Protein AF-A0A1G6HYA5-F1 (afdb_monomer_lite)

Structure (mmCIF, N/CA/C/O backbone):
data_AF-A0A1G6HYA5-F1
#
_entry.id   AF-A0A1G6HYA5-F1
#
loop_
_atom_site.group_PDB
_atom_site.id
_atom_site.type_symbol
_atom_site.label_atom_id
_atom_site.label_alt_id
_atom_site.label_comp_id
_atom_site.label_asym_id
_atom_site.label_entity_id
_atom_site.label_seq_id
_atom_site.pdbx_PDB_ins_code
_atom_site.Cartn_x
_atom_site.Cartn_y
_atom_site.Cartn_z
_atom_site.occupancy
_atom_site.B_iso_or_equiv
_atom_site.auth_seq_id
_atom_site.auth_comp_id
_atom_site.auth_asym_id
_atom_site.auth_atom_id
_atom_site.pdbx_PDB_model_num
ATOM 1 N N . MET A 1 1 ? 18.788 -19.683 -6.455 1.00 78.06 1 MET A N 1
ATOM 2 C CA . MET A 1 1 ? 17.896 -18.809 -5.662 1.00 78.06 1 MET A CA 1
ATOM 3 C C . MET A 1 1 ? 17.596 -17.574 -6.495 1.00 78.06 1 MET A C 1
ATOM 5 O O . MET A 1 1 ? 18.552 -17.006 -7.013 1.00 78.06 1 MET A O 1
ATOM 9 N N . PRO A 1 2 ? 16.329 -17.187 -6.705 1.00 79.69 2 PRO A N 1
ATOM 10 C CA . PRO A 1 2 ? 16.014 -15.976 -7.457 1.00 79.69 2 PRO A CA 1
ATOM 11 C C . PRO A 1 2 ? 16.535 -14.760 -6.684 1.00 79.69 2 PRO A C 1
ATOM 13 O O . PRO A 1 2 ? 16.184 -14.564 -5.523 1.00 79.69 2 PRO A O 1
ATOM 16 N N . GLY A 1 3 ? 17.423 -13.978 -7.295 1.00 89.31 3 GLY A N 1
ATOM 17 C CA . GLY A 1 3 ? 17.947 -12.756 -6.683 1.00 89.31 3 GLY A CA 1
ATOM 18 C C . GLY A 1 3 ? 16.928 -11.608 -6.723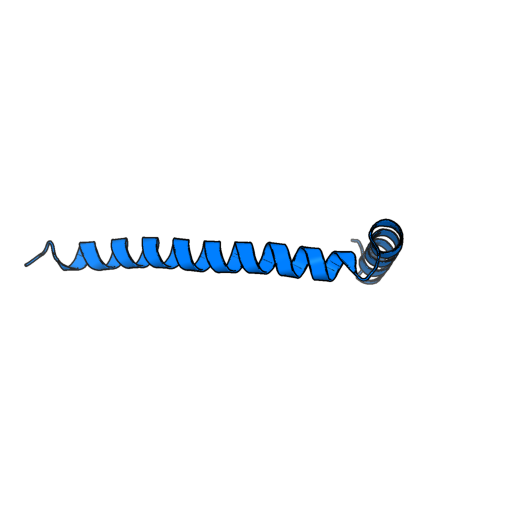 1.00 89.31 3 GLY A C 1
ATOM 19 O O . GLY A 1 3 ? 15.977 -11.671 -7.508 1.00 89.31 3 GLY A O 1
ATOM 20 N N . PRO A 1 4 ? 17.140 -10.517 -5.963 1.00 91.12 4 PRO A N 1
ATOM 21 C CA . PRO A 1 4 ? 16.241 -9.354 -5.929 1.00 91.12 4 PRO A CA 1
ATOM 22 C C . PRO A 1 4 ? 15.905 -8.788 -7.320 1.00 91.12 4 PRO A C 1
ATOM 24 O O . PRO A 1 4 ? 14.774 -8.382 -7.573 1.00 91.12 4 PRO A O 1
ATOM 27 N N . MET A 1 5 ? 16.858 -8.850 -8.258 1.00 92.50 5 MET A N 1
ATOM 28 C CA . MET A 1 5 ? 16.663 -8.451 -9.659 1.00 92.50 5 MET A CA 1
ATOM 29 C C . MET A 1 5 ? 15.567 -9.244 -10.381 1.00 92.50 5 MET A C 1
ATOM 31 O O . MET A 1 5 ? 14.830 -8.680 -11.185 1.00 92.50 5 MET A O 1
ATOM 35 N N . SER A 1 6 ? 15.417 -10.538 -10.087 1.00 90.56 6 SER A N 1
ATOM 36 C CA . SER A 1 6 ? 14.388 -11.367 -10.727 1.00 90.56 6 SER A CA 1
ATOM 37 C C . SER A 1 6 ? 12.972 -10.956 -10.310 1.00 90.56 6 SER A C 1
ATOM 39 O O . SER A 1 6 ? 12.078 -10.902 -11.151 1.00 90.56 6 SER A O 1
ATOM 41 N N . LEU A 1 7 ? 12.779 -10.567 -9.045 1.00 92.75 7 LEU A N 1
ATOM 42 C CA . LEU A 1 7 ? 11.496 -10.062 -8.549 1.00 92.75 7 LEU A CA 1
ATOM 43 C C . LEU A 1 7 ? 11.118 -8.725 -9.191 1.00 92.75 7 LEU A C 1
ATOM 45 O O . LEU A 1 7 ? 9.949 -8.513 -9.501 1.00 92.75 7 LEU A O 1
ATOM 49 N N . ILE A 1 8 ? 12.094 -7.847 -9.442 1.00 94.00 8 ILE A N 1
ATOM 50 C CA . ILE A 1 8 ? 11.868 -6.563 -10.125 1.00 94.00 8 ILE A CA 1
ATOM 51 C C . ILE A 1 8 ? 11.362 -6.786 -11.555 1.00 94.00 8 ILE A C 1
ATOM 53 O O . ILE A 1 8 ? 10.416 -6.125 -11.981 1.00 94.00 8 ILE A O 1
ATOM 57 N N . ILE A 1 9 ? 11.944 -7.744 -12.282 1.00 94.88 9 ILE A N 1
ATOM 58 C CA . ILE A 1 9 ? 11.507 -8.089 -13.644 1.00 94.88 9 ILE A CA 1
ATOM 59 C C . ILE A 1 9 ? 10.071 -8.627 -13.629 1.00 94.88 9 ILE A C 1
ATOM 61 O O . ILE A 1 9 ? 9.243 -8.196 -14.431 1.00 94.88 9 ILE A O 1
ATOM 65 N N . ILE A 1 10 ? 9.746 -9.520 -12.690 1.00 93.62 10 ILE A N 1
ATOM 66 C CA . ILE A 1 10 ? 8.383 -10.053 -12.537 1.00 93.62 10 ILE A CA 1
ATOM 67 C C . ILE A 1 10 ? 7.399 -8.922 -12.211 1.00 93.62 10 ILE A C 1
ATOM 69 O O . ILE A 1 10 ? 6.327 -8.849 -12.812 1.00 93.62 10 ILE A O 1
ATOM 73 N N . A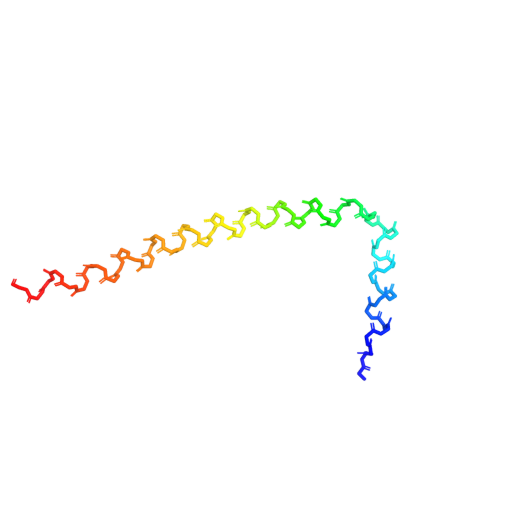LA A 1 11 ? 7.770 -8.012 -11.306 1.00 93.31 11 ALA A N 1
ATOM 74 C CA . ALA A 1 11 ? 6.948 -6.863 -10.947 1.00 93.31 11 ALA A CA 1
ATOM 75 C C . ALA A 1 11 ? 6.702 -5.934 -12.145 1.00 93.31 11 ALA A C 1
ATOM 77 O O . ALA A 1 11 ? 5.577 -5.474 -12.316 1.00 93.31 11 ALA A O 1
ATOM 78 N N . LEU A 1 12 ? 7.708 -5.704 -12.996 1.00 95.19 12 LEU A N 1
ATOM 79 C CA . LEU A 1 12 ? 7.575 -4.931 -14.237 1.00 95.19 12 LEU A CA 1
ATOM 80 C C . LEU A 1 12 ? 6.594 -5.578 -15.219 1.00 95.19 12 LEU A C 1
ATOM 82 O O . LEU A 1 12 ? 5.704 -4.897 -15.725 1.00 95.19 12 LEU A O 1
ATOM 86 N N . VAL A 1 13 ? 6.707 -6.888 -15.455 1.00 95.44 13 VAL A N 1
ATOM 87 C CA . VAL A 1 13 ? 5.776 -7.620 -16.334 1.00 95.44 13 VAL A CA 1
ATOM 88 C C . VAL A 1 13 ? 4.353 -7.583 -15.772 1.00 95.44 13 VAL A C 1
ATOM 90 O O . VAL A 1 13 ? 3.404 -7.297 -16.502 1.00 95.44 13 VAL A O 1
ATOM 93 N N . ALA A 1 14 ? 4.192 -7.795 -14.465 1.00 94.50 14 ALA A N 1
ATOM 94 C CA . ALA A 1 14 ? 2.899 -7.669 -13.800 1.00 94.50 14 ALA A CA 1
ATOM 95 C C . ALA A 1 14 ? 2.337 -6.240 -13.921 1.00 94.50 14 ALA A C 1
ATOM 97 O O . ALA A 1 14 ? 1.145 -6.072 -14.176 1.00 94.50 14 ALA A O 1
ATOM 98 N N . LEU A 1 15 ? 3.183 -5.211 -13.806 1.00 94.56 15 LEU A N 1
ATOM 99 C CA . LEU A 1 15 ? 2.798 -3.812 -14.005 1.00 94.56 15 LEU A CA 1
ATOM 100 C C . LEU A 1 15 ? 2.311 -3.532 -15.426 1.00 94.56 15 LEU A C 1
ATOM 102 O O . LEU A 1 15 ? 1.427 -2.702 -15.590 1.00 94.56 15 LEU A O 1
ATOM 106 N N . LEU A 1 16 ? 2.876 -4.181 -16.444 1.00 95.06 16 LEU A N 1
ATOM 107 C CA . LEU A 1 16 ? 2.431 -4.013 -17.831 1.00 95.06 16 LEU A CA 1
ATOM 108 C C . LEU A 1 16 ? 1.048 -4.634 -18.065 1.00 95.06 16 LEU A C 1
ATOM 110 O O . LEU A 1 16 ? 0.233 -4.048 -18.771 1.00 95.06 16 LEU A O 1
ATOM 114 N N . ILE A 1 17 ? 0.766 -5.784 -17.447 1.00 94.75 17 ILE A N 1
ATOM 115 C CA . ILE A 1 17 ? -0.527 -6.476 -17.575 1.00 94.75 17 ILE A CA 1
ATOM 116 C C . ILE A 1 17 ? -1.612 -5.780 -16.744 1.00 94.75 17 ILE A C 1
ATOM 118 O O . ILE A 1 17 ? -2.706 -5.500 -17.233 1.00 94.75 17 ILE A O 1
ATOM 122 N N . PHE A 1 18 ? -1.328 -5.508 -15.470 1.00 92.75 18 PHE A N 1
ATOM 123 C CA . PHE A 1 18 ? -2.306 -4.950 -14.539 1.00 92.75 18 PHE A CA 1
ATOM 124 C C . PHE A 1 18 ? -2.340 -3.418 -14.556 1.00 92.75 18 PHE A C 1
ATOM 126 O O . PHE A 1 18 ? -3.377 -2.828 -14.263 1.00 92.75 18 PHE A O 1
ATOM 133 N N . GLY A 1 19 ? -1.242 -2.757 -14.911 1.00 92.69 19 GLY A N 1
ATOM 134 C CA . GLY A 1 19 ? -1.072 -1.308 -14.827 1.00 92.69 19 GLY A CA 1
ATOM 135 C C . GLY A 1 19 ? -0.563 -0.847 -13.449 1.00 92.69 19 GLY A C 1
ATOM 136 O O . GLY A 1 19 ? -1.029 -1.346 -12.417 1.00 92.69 19 GLY A O 1
ATOM 137 N N . PRO A 1 20 ? 0.324 0.170 -13.388 1.00 91.56 20 PRO A N 1
ATOM 138 C CA . PRO A 1 20 ? 0.869 0.701 -12.130 1.00 91.56 20 PRO A CA 1
ATOM 139 C C . PRO A 1 20 ? -0.202 1.254 -11.190 1.00 91.56 20 PRO A C 1
ATOM 141 O O . PRO A 1 20 ? -0.011 1.262 -9.980 1.00 91.56 20 PRO A O 1
ATOM 144 N N . SER A 1 21 ? -1.338 1.702 -11.726 1.00 92.94 21 SER A N 1
ATOM 145 C CA . SER A 1 21 ? -2.435 2.269 -10.939 1.00 92.94 21 SER A CA 1
ATOM 146 C C . SER A 1 21 ? -3.341 1.212 -10.303 1.00 92.94 21 SER A C 1
ATOM 148 O O . SER A 1 21 ? -4.002 1.521 -9.311 1.00 92.94 21 SER A O 1
ATOM 150 N N . LYS A 1 22 ? -3.382 -0.028 -10.818 1.00 91.50 22 LYS A N 1
ATOM 151 C CA . LYS A 1 22 ? -4.277 -1.069 -10.278 1.00 91.50 22 LYS A CA 1
ATOM 152 C C . LYS A 1 22 ? -3.725 -1.737 -9.027 1.00 91.50 22 LYS A C 1
ATOM 154 O O . LYS A 1 22 ? -4.487 -1.977 -8.098 1.00 91.50 22 LYS A O 1
ATOM 159 N N . LEU A 1 23 ? -2.416 -1.972 -8.951 1.00 92.12 23 LEU A N 1
ATOM 160 C CA . LEU A 1 23 ? -1.780 -2.518 -7.745 1.00 92.12 23 LEU A CA 1
ATOM 161 C C . LEU A 1 23 ? -2.058 -1.699 -6.467 1.00 92.12 23 LEU A C 1
ATOM 163 O O . LEU A 1 23 ? -2.500 -2.293 -5.484 1.00 92.12 23 LEU A O 1
ATOM 167 N N . PRO A 1 24 ? -1.883 -0.361 -6.436 1.00 90.62 24 PRO A N 1
ATOM 168 C CA . PRO A 1 24 ? -2.191 0.430 -5.248 1.00 90.62 24 PRO A CA 1
ATOM 169 C C . PRO A 1 24 ? -3.694 0.499 -4.959 1.00 90.62 24 PRO A C 1
ATOM 171 O O . PRO A 1 24 ? -4.073 0.568 -3.794 1.00 90.62 24 PRO A O 1
ATOM 174 N N . GLN A 1 25 ? -4.563 0.451 -5.975 1.00 94.38 25 GLN A N 1
ATOM 175 C CA . GLN A 1 25 ? -6.015 0.381 -5.760 1.00 94.38 25 GLN A CA 1
ATOM 176 C C . GLN A 1 25 ? -6.422 -0.939 -5.093 1.00 94.38 25 GLN A C 1
ATOM 178 O O . GLN A 1 25 ? -7.125 -0.915 -4.083 1.00 94.38 25 GLN A O 1
ATOM 183 N N . LEU A 1 26 ? -5.923 -2.071 -5.600 1.00 93.19 26 LEU A N 1
ATOM 184 C CA . LEU A 1 26 ? -6.145 -3.394 -5.012 1.00 93.19 26 LEU A CA 1
ATOM 185 C C . LEU A 1 26 ? -5.571 -3.479 -3.594 1.00 93.19 26 LEU A C 1
ATOM 187 O O . LEU A 1 26 ? -6.250 -3.951 -2.688 1.00 93.19 26 LEU A O 1
ATOM 191 N N . GLY A 1 27 ? -4.361 -2.957 -3.377 1.00 94.50 27 GLY A N 1
ATOM 192 C CA . GLY A 1 27 ? -3.736 -2.909 -2.055 1.00 94.50 27 GLY A CA 1
ATOM 193 C C . GLY A 1 27 ? -4.516 -2.056 -1.052 1.00 94.50 27 GLY A C 1
ATOM 194 O O . GLY A 1 27 ? -4.655 -2.451 0.102 1.00 94.50 27 GLY A O 1
ATOM 195 N N . ARG A 1 28 ? -5.081 -0.918 -1.477 1.00 95.69 28 ARG A N 1
ATOM 196 C CA . ARG A 1 28 ? -5.950 -0.087 -0.623 1.00 95.69 28 ARG A CA 1
ATOM 197 C C . ARG A 1 28 ? -7.252 -0.803 -0.268 1.00 95.69 28 ARG A C 1
ATOM 199 O O . ARG A 1 28 ? -7.636 -0.794 0.897 1.00 95.69 28 ARG A O 1
ATOM 206 N N . ALA A 1 29 ? -7.904 -1.439 -1.241 1.00 95.81 29 ALA A N 1
ATOM 207 C CA . ALA A 1 29 ? -9.130 -2.198 -1.005 1.00 95.81 29 ALA A CA 1
ATOM 208 C C . ALA A 1 29 ? -8.884 -3.376 -0.048 1.00 95.81 29 ALA A C 1
ATOM 210 O O . ALA A 1 29 ? -9.529 -3.468 0.994 1.00 95.81 29 ALA A O 1
ATOM 211 N N . ALA A 1 30 ? -7.882 -4.209 -0.344 1.00 96.69 30 ALA A N 1
ATOM 212 C CA . ALA A 1 30 ? -7.495 -5.332 0.505 1.00 96.69 30 ALA A CA 1
ATOM 213 C C . ALA A 1 30 ? -7.035 -4.871 1.897 1.00 96.69 30 ALA A C 1
ATOM 215 O O . ALA A 1 30 ? -7.387 -5.485 2.899 1.00 96.69 30 ALA A O 1
ATOM 216 N N . GLY A 1 31 ? -6.285 -3.769 1.980 1.00 95.69 31 GLY A N 1
ATOM 217 C CA . GLY A 1 31 ? -5.818 -3.196 3.241 1.00 95.69 31 GLY A CA 1
ATOM 218 C C . GLY A 1 31 ? -6.959 -2.712 4.135 1.00 95.69 31 GLY A C 1
ATOM 219 O O . GLY A 1 31 ? -6.919 -2.941 5.343 1.00 95.69 31 GLY A O 1
ATOM 220 N N . ASN A 1 32 ? -7.997 -2.103 3.558 1.00 96.56 32 ASN A N 1
ATOM 221 C CA . ASN A 1 32 ? -9.197 -1.718 4.301 1.00 96.56 32 ASN A CA 1
ATOM 222 C C . ASN A 1 32 ? -9.921 -2.952 4.857 1.00 96.56 32 ASN A C 1
ATOM 224 O O . ASN A 1 32 ? -10.218 -2.984 6.050 1.00 96.56 32 ASN A O 1
ATOM 228 N N . THR A 1 33 ? -10.092 -4.001 4.043 1.00 96.00 33 THR A N 1
ATOM 229 C CA . THR A 1 33 ? -10.680 -5.274 4.491 1.00 96.00 33 THR A CA 1
ATOM 230 C C . THR A 1 33 ? -9.851 -5.931 5.595 1.00 96.00 33 THR A C 1
ATOM 232 O O . THR A 1 33 ? -10.403 -6.331 6.615 1.00 96.00 33 THR A O 1
ATOM 235 N N . LEU A 1 34 ? -8.522 -6.006 5.451 1.00 96.81 34 LEU A N 1
ATOM 236 C CA . LEU A 1 34 ? -7.640 -6.550 6.492 1.00 96.81 34 LEU A CA 1
ATOM 237 C C . LEU A 1 34 ? -7.708 -5.729 7.785 1.00 96.81 34 LEU A C 1
ATOM 239 O O . LEU A 1 34 ? -7.628 -6.291 8.877 1.00 96.81 34 LEU A O 1
ATOM 243 N N . ARG A 1 35 ? -7.843 -4.403 7.684 1.00 95.50 35 ARG A N 1
ATOM 244 C CA . ARG A 1 35 ? -7.958 -3.513 8.844 1.00 95.50 35 ARG A CA 1
ATOM 245 C C . ARG A 1 35 ? -9.271 -3.732 9.592 1.00 95.50 35 ARG A C 1
ATOM 247 O O . ARG A 1 35 ? -9.247 -3.821 10.817 1.00 95.50 35 ARG A O 1
ATOM 254 N N . GLU A 1 36 ? -10.384 -3.849 8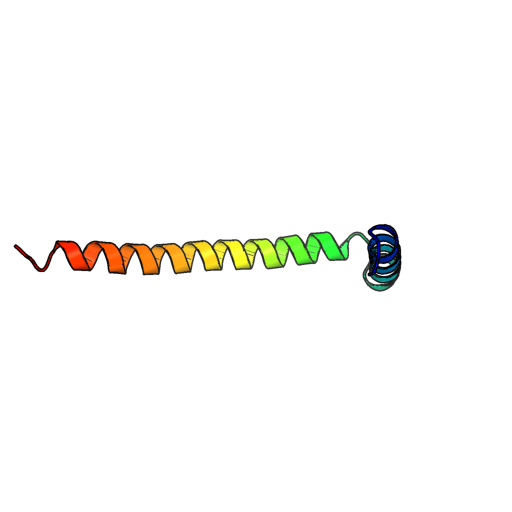.878 1.00 94.81 36 GLU A N 1
ATOM 255 C CA 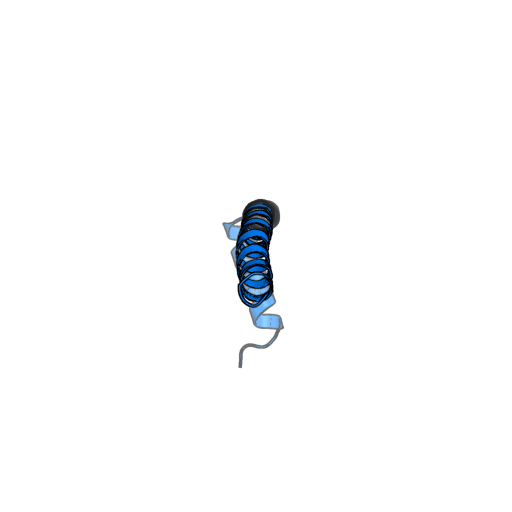. GLU A 1 36 ? -11.685 -4.193 9.464 1.00 94.81 36 GLU A CA 1
ATOM 256 C C . GLU A 1 36 ? -11.669 -5.596 10.073 1.00 94.81 36 GLU A C 1
ATOM 258 O O . GLU A 1 36 ? -12.066 -5.760 11.226 1.00 94.81 36 GLU A O 1
ATOM 263 N N . PHE A 1 37 ? -11.105 -6.578 9.366 1.00 95.50 37 PHE A N 1
ATOM 264 C CA . PHE A 1 37 ? -10.949 -7.943 9.865 1.00 95.50 37 PHE A CA 1
ATOM 265 C C . PHE A 1 37 ? -10.118 -7.988 11.155 1.00 95.50 37 PHE A C 1
ATOM 267 O O . PHE A 1 37 ? -10.511 -8.635 12.128 1.00 95.50 37 PHE A O 1
ATOM 274 N N . LYS A 1 38 ? -9.003 -7.246 11.208 1.00 93.19 38 LYS A N 1
ATOM 275 C CA . LYS A 1 38 ? -8.170 -7.113 12.412 1.00 93.19 38 LYS A CA 1
ATOM 276 C C . LYS A 1 38 ? -8.954 -6.504 13.572 1.00 93.19 38 LYS A C 1
ATOM 278 O O . LYS A 1 38 ? -8.836 -6.987 14.693 1.00 93.19 38 LYS A O 1
ATOM 283 N N . ASN A 1 39 ? -9.723 -5.447 13.323 1.00 92.94 39 ASN A N 1
ATOM 284 C CA . ASN A 1 39 ? -10.504 -4.782 14.366 1.00 92.94 39 ASN A CA 1
ATOM 285 C C . ASN A 1 39 ? -11.610 -5.694 14.913 1.00 92.94 39 ASN A C 1
ATOM 287 O O . ASN A 1 39 ? -11.760 -5.790 16.128 1.00 92.94 39 ASN A O 1
ATOM 291 N N . ALA A 1 40 ? -12.325 -6.402 14.035 1.00 91.06 40 ALA A N 1
ATOM 292 C CA . ALA A 1 40 ? -13.343 -7.374 14.425 1.00 91.06 40 ALA A CA 1
ATOM 293 C C . ALA A 1 40 ? -12.735 -8.525 15.240 1.00 91.06 40 ALA A C 1
ATOM 295 O O . ALA A 1 40 ? -13.213 -8.840 16.325 1.00 91.06 40 ALA A O 1
ATOM 296 N N . THR A 1 41 ? -11.622 -9.091 14.765 1.00 92.56 41 THR A N 1
ATOM 297 C CA . THR A 1 41 ? -10.908 -10.169 15.469 1.00 92.56 41 THR A CA 1
ATOM 298 C C . THR A 1 41 ? -10.395 -9.711 16.834 1.00 92.56 41 THR A C 1
ATOM 300 O O . THR A 1 41 ? -10.474 -10.458 17.802 1.00 92.56 41 THR A O 1
ATOM 303 N N . LYS A 1 42 ? -9.900 -8.471 16.942 1.00 88.44 42 LYS A N 1
ATOM 304 C CA . LYS A 1 42 ? -9.418 -7.922 18.213 1.00 88.44 42 LYS A CA 1
ATOM 305 C C . LYS A 1 42 ? -10.549 -7.740 19.228 1.00 88.44 42 LYS A C 1
ATOM 307 O O . LYS A 1 42 ? -10.336 -8.033 20.393 1.00 88.44 42 LYS A O 1
ATOM 312 N N . GLY A 1 43 ? -11.728 -7.294 18.790 1.00 83.38 43 GLY A N 1
ATOM 313 C CA . GLY A 1 43 ? -12.901 -7.188 19.663 1.00 83.38 43 GLY A CA 1
ATOM 314 C C . GLY A 1 43 ? -13.379 -8.545 20.184 1.00 83.38 43 GLY A C 1
ATOM 315 O O . GLY A 1 43 ? -13.761 -8.641 21.339 1.00 83.38 43 GLY A O 1
ATOM 316 N N . LEU A 1 44 ? -13.295 -9.596 19.363 1.00 83.12 44 LEU A N 1
ATOM 317 C CA . LEU A 1 44 ? -13.631 -10.964 19.776 1.00 83.12 44 LEU A CA 1
ATOM 318 C C . LEU A 1 44 ? -12.613 -11.544 20.769 1.00 83.12 44 LEU A C 1
ATOM 320 O O . LEU A 1 44 ? -13.006 -12.180 21.738 1.00 83.12 44 LEU A O 1
ATOM 324 N N . ALA A 1 45 ? -11.317 -11.308 20.545 1.00 78.69 45 ALA A N 1
ATOM 325 C CA . ALA A 1 45 ? -10.263 -11.782 21.443 1.00 78.69 45 ALA A CA 1
ATOM 326 C C . ALA A 1 45 ? -10.311 -11.097 22.824 1.00 78.69 45 ALA A C 1
ATOM 328 O O . ALA A 1 45 ? -10.129 -11.753 23.843 1.00 78.69 45 ALA A O 1
ATOM 329 N N . ASP A 1 46 ? -10.598 -9.793 22.865 1.00 74.25 46 ASP A N 1
ATOM 330 C CA . ASP A 1 46 ? -10.644 -9.005 24.108 1.00 74.25 46 ASP A CA 1
ATOM 331 C C . ASP A 1 46 ? -11.862 -9.348 25.000 1.00 74.25 46 ASP A C 1
ATOM 333 O O . ASP A 1 46 ? -11.813 -9.195 26.225 1.00 74.25 46 ASP A O 1
ATOM 337 N N . ASP A 1 47 ? -12.947 -9.850 24.394 1.00 65.56 47 ASP A N 1
ATOM 338 C CA . ASP A 1 47 ? -14.170 -10.287 25.089 1.00 65.56 47 ASP A CA 1
ATOM 339 C C . ASP A 1 47 ? -14.014 -11.689 25.724 1.00 65.56 47 ASP A C 1
ATOM 341 O O . ASP A 1 47 ? -14.652 -11.996 26.736 1.00 65.56 47 ASP A O 1
ATOM 345 N N . ASP A 1 48 ? -13.116 -12.524 25.185 1.00 62.56 48 ASP A N 1
ATOM 346 C CA . ASP A 1 48 ? -12.734 -13.817 25.775 1.00 62.56 48 ASP A CA 1
ATOM 347 C C . ASP A 1 48 ? -11.804 -13.631 26.994 1.00 62.56 48 ASP A C 1
ATOM 349 O O . ASP A 1 48 ? -11.995 -14.265 28.038 1.00 62.56 48 ASP A O 1
ATOM 353 N N . ASP A 1 49 ? -10.860 -12.685 26.925 1.00 62.31 49 ASP A N 1
ATOM 354 C CA . ASP A 1 49 ? -9.944 -12.382 28.036 1.00 62.31 49 ASP A CA 1
ATOM 355 C C . ASP A 1 49 ? -10.665 -11.741 29.246 1.00 62.31 49 ASP A C 1
ATOM 357 O O . ASP A 1 49 ? -10.321 -12.014 30.403 1.00 62.31 49 ASP A 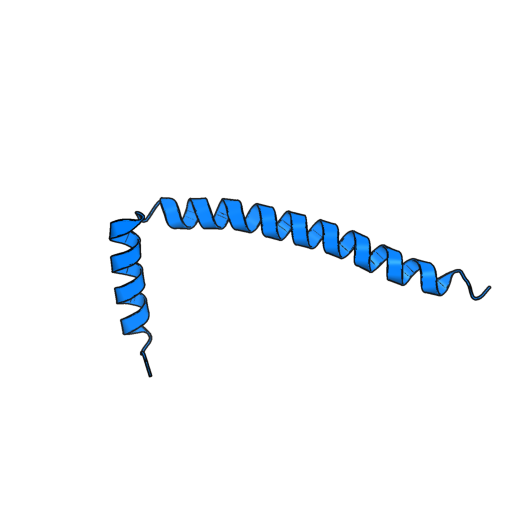O 1
ATOM 361 N N . ASN A 1 50 ? -11.722 -10.945 29.027 1.00 58.94 50 ASN A N 1
ATOM 362 C CA . ASN A 1 50 ? -12.494 -10.319 30.114 1.00 58.94 50 ASN A CA 1
ATOM 363 C C . ASN A 1 50 ? -13.476 -11.265 30.830 1.00 58.94 50 ASN A C 1
ATOM 365 O O . ASN A 1 50 ? -13.835 -11.012 31.987 1.00 58.94 50 ASN A O 1
ATOM 369 N N . LYS A 1 51 ? -13.907 -12.365 30.198 1.00 58.28 51 LYS A N 1
ATOM 370 C CA . LYS A 1 51 ? -14.801 -13.351 30.837 1.00 58.28 51 LYS A CA 1
ATOM 371 C C . LYS A 1 51 ? -14.084 -14.247 31.847 1.00 58.28 51 LYS A C 1
ATOM 373 O O . LYS A 1 51 ? -14.679 -14.609 32.859 1.00 58.28 51 LYS A O 1
ATOM 378 N N . SER A 1 52 ? -12.798 -14.530 31.641 1.00 58.78 52 SER A N 1
ATOM 379 C CA . SER A 1 52 ? -11.999 -15.400 32.523 1.00 58.78 52 SER A CA 1
ATOM 380 C C . SER A 1 52 ? -11.741 -14.802 33.923 1.00 58.78 52 SER A C 1
ATOM 382 O O . SER A 1 52 ? -11.541 -15.532 34.895 1.00 58.78 52 SER A O 1
ATOM 384 N N . SER A 1 53 ? -11.810 -13.471 34.068 1.00 60.03 53 SER A N 1
ATOM 385 C CA . SER A 1 53 ? -11.552 -12.772 35.341 1.00 60.03 53 SER A CA 1
ATOM 386 C C . SER A 1 53 ? -12.792 -12.626 36.245 1.00 60.03 53 SER A C 1
ATOM 388 O O . SER A 1 53 ? -12.658 -12.402 37.446 1.00 60.03 53 SER A O 1
ATOM 390 N N . LYS A 1 54 ? -14.014 -12.782 35.709 1.00 57.84 54 LYS A N 1
ATOM 391 C CA . LYS A 1 54 ? -15.268 -12.546 36.459 1.00 57.84 54 LYS A CA 1
ATOM 392 C C . LYS A 1 54 ? -15.925 -13.788 37.071 1.00 57.84 54 LYS A C 1
ATOM 394 O O . LYS A 1 54 ? -16.831 -13.625 37.875 1.00 57.84 54 LYS A O 1
ATOM 399 N N . GLU A 1 55 ? -15.473 -14.998 36.740 1.00 59.00 55 GLU A N 1
ATOM 400 C CA . GLU A 1 55 ? -16.052 -16.256 37.257 1.00 59.00 55 GLU A CA 1
ATOM 401 C C . GLU A 1 55 ? -15.344 -16.796 38.522 1.00 59.00 55 GLU A C 1
ATOM 403 O O . GLU A 1 55 ? -15.719 -17.831 39.065 1.00 59.00 55 GLU A O 1
ATOM 408 N N . LYS A 1 56 ? -14.321 -16.095 39.035 1.00 56.03 56 LYS A N 1
ATOM 409 C CA . LYS A 1 56 ? -13.573 -16.489 40.248 1.00 56.03 56 LYS A CA 1
ATOM 410 C C . LYS A 1 56 ? -13.725 -15.507 41.420 1.00 56.03 56 LYS A C 1
ATOM 412 O O . LYS A 1 56 ? -12.742 -15.253 42.117 1.00 56.03 56 LYS A O 1
ATOM 417 N N . ALA A 1 57 ? -14.917 -14.948 41.624 1.00 52.09 57 ALA A N 1
ATOM 418 C CA . ALA A 1 57 ? -15.243 -14.117 42.788 1.00 52.09 57 ALA A CA 1
ATOM 419 C C . ALA A 1 57 ? -16.519 -14.610 43.475 1.00 52.09 57 ALA A C 1
ATOM 421 O O . ALA A 1 57 ? -17.490 -14.909 42.746 1.00 52.09 57 ALA A O 1
#

Secondary structure (DSSP, 8-state):
---HHHHHHHHHHHHHHH-TTHHHHHHHHHHHHHHHHHHHHHHHHHHHHHHTTTS--

Foldseek 3Di:
DDDPVNVVVVVVVVCVVQNPVRVVVVVVVVVVVVVVVVVVVVVVVVVVVVVVVPPPD

pLDDT: mean 85.5, std 13.76, range [52.09, 96.81]

Organism: NCBI:txid1464122

Sequence (57 aa):
MPGPMSLIIIALVALLIFGPSKLPQLGRAAGNTLREFKNATKGLADDDDNKSSKEKA

InterPro domains:
  IPR003369 Sec-independent protein translocase protein TatA/B/E [PF02416] (2-47)
  IPR006312 Sec-independent protein translocase protein TatA/E [MF_00236] (1-56)
  IPR006312 Sec-independent protein translocase protein Tat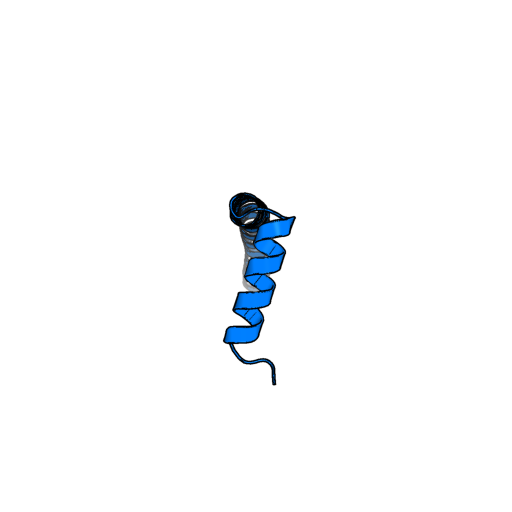A/E [TIGR01411] (2-46)

Radius of gyration: 20.87 Å; chains: 1; bounding box: 34×21×61 Å